Protein AF-A0A1B6CEJ8-F1 (afdb_monomer_lite)

Organism: NCBI:txid38151

Structure (mmCIF, N/CA/C/O backbone):
data_AF-A0A1B6CEJ8-F1
#
_entry.id   AF-A0A1B6CEJ8-F1
#
loop_
_atom_site.group_PDB
_atom_site.id
_atom_site.type_symbol
_atom_site.label_atom_id
_atom_site.label_alt_id
_atom_site.label_comp_id
_atom_site.label_asym_id
_atom_site.label_entity_id
_atom_site.label_seq_id
_atom_site.pdbx_PDB_ins_code
_atom_site.Cartn_x
_atom_site.Cartn_y
_atom_site.Cartn_z
_atom_site.occupancy
_atom_site.B_iso_or_equiv
_atom_site.auth_seq_id
_atom_site.auth_comp_id
_atom_site.auth_asym_id
_atom_site.auth_atom_id
_atom_site.pdbx_PDB_model_num
ATOM 1 N N . MET A 1 1 ? -21.606 -5.528 86.336 1.00 61.56 1 MET A N 1
ATOM 2 C CA . MET A 1 1 ? -21.395 -4.438 85.366 1.00 61.56 1 MET A CA 1
ATOM 3 C C . MET A 1 1 ? -20.452 -4.898 84.255 1.00 61.56 1 MET A C 1
ATOM 5 O O . MET A 1 1 ? -20.923 -5.039 83.143 1.00 61.56 1 MET A O 1
ATOM 9 N N . GLU A 1 2 ? -19.214 -5.321 84.550 1.00 74.25 2 GLU A N 1
ATOM 10 C CA . GLU A 1 2 ? -18.239 -5.768 83.521 1.00 74.25 2 GLU A CA 1
ATOM 11 C C . GLU A 1 2 ? -18.701 -6.913 82.590 1.00 74.25 2 GLU A C 1
ATOM 13 O O . GLU A 1 2 ? -18.495 -6.838 81.382 1.00 74.25 2 GLU A O 1
ATOM 18 N N . ASN A 1 3 ? -19.364 -7.957 83.107 1.00 81.38 3 ASN A N 1
ATOM 19 C CA . ASN A 1 3 ? -19.829 -9.084 82.272 1.00 81.38 3 ASN A CA 1
ATOM 20 C C . ASN A 1 3 ? -20.940 -8.704 81.280 1.00 81.38 3 ASN A C 1
ATOM 22 O O . ASN A 1 3 ? -21.064 -9.313 80.219 1.00 81.38 3 ASN A O 1
ATOM 26 N N . GLU A 1 4 ? -21.761 -7.717 81.630 1.00 87.81 4 GLU A N 1
ATOM 27 C CA . GLU A 1 4 ? -22.890 -7.283 80.807 1.00 87.81 4 GLU A CA 1
ATOM 28 C C . GLU A 1 4 ? -22.402 -6.399 79.654 1.00 87.81 4 GLU A C 1
ATOM 30 O O . GLU A 1 4 ? -22.803 -6.590 78.505 1.00 87.81 4 GLU A O 1
ATOM 35 N N . ASP A 1 5 ? -21.431 -5.527 79.9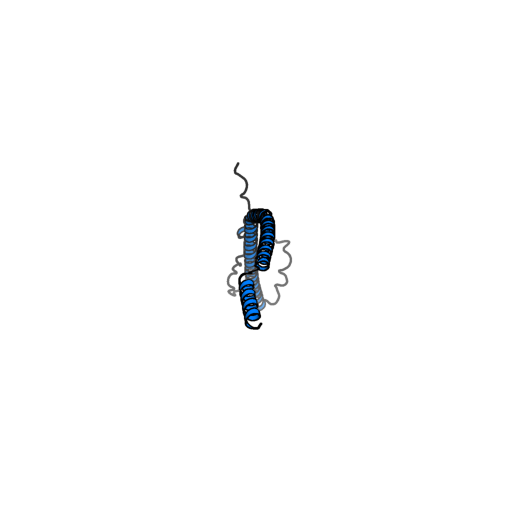36 1.00 90.44 5 ASP A N 1
ATOM 36 C CA . ASP A 1 5 ? -20.734 -4.742 78.918 1.00 90.44 5 ASP A CA 1
ATOM 37 C C . ASP A 1 5 ? -19.928 -5.633 77.961 1.00 90.44 5 ASP A C 1
ATOM 39 O O . ASP A 1 5 ? -19.907 -5.386 76.752 1.00 90.44 5 ASP A O 1
ATOM 43 N N . PHE A 1 6 ? -19.309 -6.709 78.460 1.00 92.75 6 PHE A N 1
ATOM 44 C CA . PHE A 1 6 ? -18.618 -7.685 77.614 1.00 92.75 6 PHE A CA 1
ATOM 45 C C . PHE A 1 6 ? -19.585 -8.423 76.679 1.00 92.75 6 PHE A C 1
ATOM 47 O O . PHE A 1 6 ? -19.352 -8.480 75.470 1.00 92.75 6 PHE A O 1
ATOM 54 N N . ALA A 1 7 ? -20.701 -8.936 77.206 1.00 92.50 7 ALA A N 1
ATOM 55 C CA . ALA A 1 7 ? -21.710 -9.629 76.406 1.00 92.50 7 ALA A CA 1
ATOM 56 C C . ALA A 1 7 ? -22.323 -8.715 75.332 1.00 92.50 7 ALA A C 1
ATOM 58 O O . ALA A 1 7 ? -22.510 -9.137 74.189 1.00 92.50 7 ALA A O 1
ATOM 59 N N . LYS A 1 8 ? -22.575 -7.445 75.670 1.00 93.81 8 LYS A N 1
ATOM 60 C CA . LYS A 1 8 ? -23.097 -6.442 74.736 1.00 93.81 8 LYS A CA 1
ATOM 61 C C . LYS A 1 8 ? -22.104 -6.128 73.616 1.00 93.81 8 LYS A C 1
ATOM 63 O O . LYS A 1 8 ? -22.488 -6.140 72.448 1.00 93.81 8 LYS A O 1
ATOM 68 N N . ASN A 1 9 ? -20.830 -5.915 73.949 1.00 92.19 9 ASN A N 1
ATOM 69 C CA . ASN A 1 9 ? -19.781 -5.686 72.952 1.00 92.19 9 ASN A CA 1
ATOM 70 C C . ASN A 1 9 ? -19.568 -6.905 72.045 1.00 92.19 9 ASN A C 1
ATOM 72 O O . ASN A 1 9 ? -19.380 -6.748 70.836 1.00 92.19 9 ASN A O 1
ATOM 76 N N . LEU A 1 10 ? -19.646 -8.119 72.599 1.00 92.69 10 LEU A N 1
ATOM 77 C CA . LEU A 1 10 ? -19.526 -9.356 71.831 1.00 92.69 10 LEU A CA 1
ATOM 78 C C . LEU A 1 10 ? -20.700 -9.522 70.855 1.00 92.69 10 LEU A C 1
ATOM 80 O O . LEU A 1 10 ? -20.481 -9.733 69.663 1.00 92.69 10 LEU A O 1
ATOM 84 N N . ALA A 1 11 ? -21.936 -9.355 71.333 1.00 93.31 11 ALA A N 1
ATOM 85 C CA . ALA A 1 11 ? -23.138 -9.423 70.502 1.00 93.31 11 ALA A CA 1
ATOM 86 C C . ALA A 1 11 ? -23.122 -8.369 69.384 1.00 93.31 11 ALA A C 1
ATOM 88 O O . ALA A 1 11 ? -23.462 -8.669 68.240 1.00 93.31 11 ALA A O 1
ATOM 89 N N . GLN A 1 12 ? -22.665 -7.153 69.687 1.00 91.88 12 GLN A N 1
ATOM 90 C CA . GLN A 1 12 ? -22.553 -6.079 68.705 1.00 91.88 12 GLN A CA 1
ATOM 91 C C . GLN A 1 12 ? -21.460 -6.356 67.664 1.00 91.88 12 GLN A C 1
ATOM 93 O O . GLN A 1 12 ? -21.675 -6.125 66.476 1.00 91.88 12 GLN A O 1
ATOM 98 N N . SER A 1 13 ? -20.327 -6.929 68.078 1.00 89.38 13 SER A N 1
ATOM 99 C CA . SER A 1 13 ? -19.249 -7.328 67.162 1.00 89.38 13 SER A CA 1
ATOM 100 C C . SER A 1 13 ? -19.700 -8.427 66.192 1.00 89.38 13 SER A C 1
ATOM 102 O O . SER A 1 13 ? -19.484 -8.303 64.988 1.00 89.38 13 SER A O 1
ATOM 104 N N . TYR A 1 14 ? -20.402 -9.459 66.680 1.00 89.25 14 TYR A N 1
ATOM 105 C CA . TYR A 1 14 ? -20.970 -10.507 65.819 1.00 89.25 14 TYR A CA 1
ATOM 106 C C . TYR A 1 14 ? -22.099 -9.988 64.921 1.00 89.25 14 TYR A C 1
ATOM 108 O O . TYR A 1 14 ? -22.163 -10.349 63.748 1.00 89.25 14 TYR A O 1
ATOM 116 N N . SER A 1 15 ? -22.958 -9.100 65.430 1.00 89.56 15 SER A N 1
ATOM 117 C CA . SER A 1 15 ? -24.008 -8.468 64.623 1.00 89.56 15 SER A CA 1
ATOM 118 C C . SER A 1 15 ? -23.430 -7.625 63.486 1.00 89.56 15 SER A C 1
ATOM 120 O O . SER A 1 15 ? -24.004 -7.607 62.400 1.00 89.56 15 SER A O 1
ATOM 122 N N . ASN A 1 16 ? -22.310 -6.936 63.716 1.00 85.56 16 ASN A N 1
ATOM 123 C CA . ASN A 1 16 ? -21.631 -6.163 62.679 1.00 85.56 16 ASN A CA 1
ATOM 124 C C . ASN A 1 16 ? -20.967 -7.073 61.640 1.00 85.56 16 ASN A C 1
ATOM 126 O O . ASN A 1 16 ? -20.995 -6.749 60.460 1.00 85.56 16 ASN A O 1
ATOM 130 N N . TYR A 1 17 ? -20.434 -8.228 62.052 1.00 83.00 17 TYR A N 1
ATOM 131 C CA . TYR A 1 17 ? -19.860 -9.213 61.130 1.00 83.00 17 TYR A CA 1
ATOM 132 C C . TYR A 1 17 ? -20.905 -9.813 60.175 1.00 83.00 17 TYR A C 1
ATOM 134 O O . TYR A 1 17 ? -20.605 -10.104 59.022 1.00 83.00 17 TYR A O 1
ATOM 142 N N . LEU A 1 18 ? -22.150 -9.965 60.638 1.00 84.12 18 LEU A N 1
ATOM 143 C CA . LEU A 1 18 ? -23.269 -10.441 59.816 1.00 84.12 18 LEU A CA 1
ATOM 144 C C . LEU A 1 18 ? -23.854 -9.351 58.905 1.00 84.12 18 LEU A C 1
ATOM 146 O O . LEU A 1 18 ? -24.581 -9.663 57.962 1.00 84.12 18 LEU A O 1
ATOM 150 N N . LYS A 1 19 ? -23.552 -8.077 59.172 1.00 85.31 19 LYS A N 1
ATOM 151 C CA . LYS A 1 19 ? -24.038 -6.943 58.389 1.00 85.31 19 LYS A CA 1
ATOM 152 C C . LYS A 1 19 ? -23.057 -6.643 57.258 1.00 85.31 19 LYS A C 1
ATOM 154 O O . LYS A 1 19 ? -22.251 -5.721 57.340 1.00 85.31 19 LYS A O 1
ATOM 159 N N . VAL A 1 20 ? -23.134 -7.448 56.205 1.00 82.69 20 VAL A N 1
ATOM 160 C CA . VAL A 1 20 ? -22.361 -7.233 54.979 1.00 82.69 20 VAL A CA 1
ATOM 161 C C . VAL A 1 20 ? -23.103 -6.230 54.099 1.00 82.69 20 VAL A C 1
ATOM 163 O O . VAL A 1 20 ? -24.232 -6.482 53.682 1.00 82.69 20 VAL A O 1
ATOM 166 N N . ASP A 1 21 ? -22.472 -5.090 53.834 1.00 86.38 21 ASP A N 1
ATOM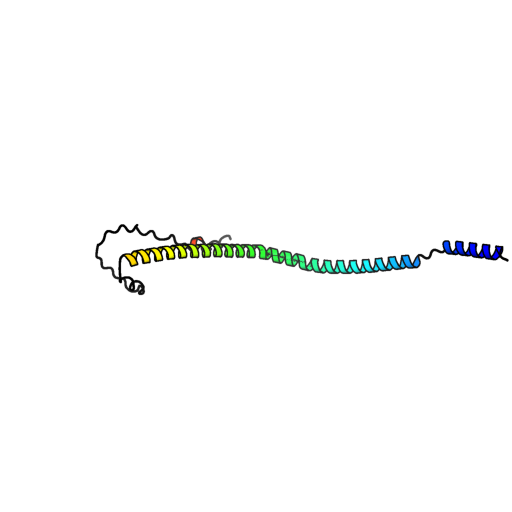 167 C CA . ASP A 1 21 ? -22.952 -4.092 52.880 1.00 86.38 21 ASP A CA 1
ATOM 168 C C . ASP A 1 21 ? -22.156 -4.216 51.578 1.00 86.38 21 ASP A C 1
ATOM 170 O O . ASP A 1 21 ? -20.994 -3.821 51.512 1.00 86.38 21 ASP A O 1
ATOM 174 N N . ILE A 1 22 ? -22.789 -4.792 50.556 1.00 90.44 22 ILE A N 1
ATOM 175 C CA . ILE A 1 22 ? -22.214 -4.945 49.212 1.00 90.44 22 ILE A CA 1
ATOM 176 C C . ILE A 1 22 ? -22.651 -3.827 48.262 1.00 90.44 22 ILE A C 1
ATOM 178 O O . ILE A 1 22 ? -22.338 -3.883 47.078 1.00 90.44 22 ILE A O 1
ATOM 182 N N . SER A 1 23 ? -23.381 -2.815 48.741 1.00 94.00 23 SER A N 1
ATOM 183 C CA . SER A 1 23 ? -23.973 -1.783 47.875 1.00 94.00 23 SER A CA 1
ATOM 184 C C . SER A 1 23 ? -22.911 -1.053 47.053 1.00 94.00 23 SER A C 1
ATOM 186 O O . SER A 1 23 ? -23.150 -0.695 45.905 1.00 94.00 23 SER A O 1
ATOM 188 N N . LYS A 1 24 ? -21.711 -0.879 47.620 1.00 92.81 24 LYS A N 1
ATOM 189 C CA . LYS A 1 24 ? -20.567 -0.286 46.923 1.00 92.81 24 LYS A CA 1
ATOM 190 C C . LYS A 1 24 ? -20.032 -1.180 45.801 1.00 92.81 24 LYS A C 1
ATOM 192 O O . LYS A 1 24 ? -19.695 -0.669 44.738 1.00 92.81 24 LYS A O 1
ATOM 197 N N . ASP A 1 25 ? -19.958 -2.486 46.036 1.00 93.12 25 ASP A N 1
ATOM 198 C CA . ASP A 1 25 ? -19.477 -3.443 45.037 1.00 93.12 25 ASP A CA 1
ATOM 199 C C . ASP A 1 25 ? -20.491 -3.574 43.896 1.00 93.12 25 ASP A C 1
ATOM 201 O O . ASP A 1 25 ? -20.107 -3.597 42.732 1.00 93.12 25 ASP A O 1
ATOM 205 N N . VAL A 1 26 ? -21.789 -3.571 44.219 1.00 95.50 26 VAL A N 1
ATOM 206 C CA . VAL A 1 26 ? -22.875 -3.554 43.227 1.00 95.50 26 VAL A CA 1
ATOM 207 C C . VAL A 1 26 ? -22.815 -2.285 42.378 1.00 95.50 26 VAL A C 1
ATOM 209 O O . VAL A 1 26 ? -22.771 -2.392 41.158 1.00 95.50 26 VAL A O 1
ATOM 212 N N . ALA A 1 27 ? -22.714 -1.107 42.999 1.00 96.06 27 ALA A N 1
ATOM 213 C CA . ALA A 1 27 ? -22.600 0.158 42.272 1.00 96.06 27 ALA A CA 1
ATOM 214 C C . ALA A 1 27 ? -21.348 0.209 41.377 1.00 96.06 27 ALA A C 1
ATOM 216 O O . ALA A 1 27 ? -21.402 0.706 40.257 1.00 96.06 27 ALA A O 1
ATOM 217 N N . SER A 1 28 ? -20.224 -0.348 41.842 1.00 96.81 28 SER A N 1
ATOM 218 C CA . SER A 1 28 ? -19.007 -0.454 41.030 1.00 96.81 28 SER A CA 1
ATOM 219 C C . SER A 1 28 ? -19.189 -1.374 39.823 1.00 96.81 28 SER A C 1
ATOM 221 O O . SER A 1 28 ? -18.605 -1.115 38.776 1.00 96.81 28 SER A O 1
ATOM 223 N N . VAL A 1 29 ? -19.958 -2.456 39.955 1.00 97.44 29 VAL A N 1
ATOM 224 C CA . VAL A 1 29 ? -20.268 -3.351 38.833 1.00 97.44 29 VAL A CA 1
ATOM 225 C C . VAL A 1 29 ? -21.215 -2.674 37.844 1.00 97.44 29 VAL A C 1
ATOM 227 O O . VAL A 1 29 ? -21.001 -2.796 36.642 1.00 97.44 29 VAL A O 1
ATOM 230 N N . GLU A 1 30 ? -22.218 -1.941 38.327 1.00 97.62 30 GLU A N 1
ATOM 231 C CA . GLU A 1 30 ? -23.135 -1.160 37.486 1.00 97.62 30 GLU A CA 1
ATOM 232 C C . GLU A 1 30 ? -22.378 -0.114 36.652 1.00 97.62 30 GLU A C 1
ATOM 234 O O . GLU A 1 30 ? -22.561 -0.060 35.440 1.00 97.62 30 GLU A O 1
ATOM 239 N N . GLU A 1 31 ? -21.434 0.618 37.255 1.00 97.81 31 GLU A N 1
ATOM 240 C CA . GLU A 1 31 ? -20.584 1.586 36.541 1.00 97.81 31 GLU A CA 1
ATOM 241 C C . GLU A 1 31 ? -19.758 0.927 35.422 1.00 97.81 31 GLU A C 1
ATOM 243 O O . GLU A 1 31 ? -19.662 1.453 34.313 1.00 97.81 31 GLU A O 1
ATOM 248 N N . ILE A 1 32 ? -19.190 -0.257 35.681 1.00 97.88 32 ILE A N 1
ATOM 249 C CA . ILE A 1 32 ? -18.424 -1.008 34.674 1.00 97.88 32 ILE A CA 1
ATOM 250 C C . ILE A 1 32 ? -19.329 -1.474 33.529 1.00 97.88 32 ILE A C 1
ATOM 252 O O . ILE A 1 32 ? -18.900 -1.486 32.372 1.00 97.88 32 ILE A O 1
ATOM 256 N N . ILE A 1 33 ? -20.559 -1.891 33.836 1.00 98.19 33 ILE A N 1
ATOM 257 C CA . ILE A 1 33 ? -21.530 -2.309 32.822 1.00 98.19 33 ILE A CA 1
ATOM 258 C C . ILE A 1 33 ? -21.879 -1.124 31.922 1.00 98.19 33 ILE A C 1
ATOM 260 O O . ILE A 1 33 ? -21.809 -1.271 30.704 1.00 98.19 33 ILE A O 1
ATOM 264 N N . ASP A 1 34 ? -22.176 0.040 32.497 1.00 98.19 34 ASP A N 1
ATOM 265 C CA . ASP A 1 34 ? -22.532 1.243 31.738 1.00 98.19 34 ASP A CA 1
ATOM 266 C C . ASP A 1 34 ? -21.373 1.737 30.853 1.00 98.19 34 ASP A C 1
ATOM 268 O O . ASP A 1 34 ? -21.583 2.055 29.677 1.00 98.19 34 ASP A O 1
ATOM 272 N N . ASP A 1 35 ? -20.132 1.725 31.360 1.00 98.12 35 ASP A N 1
ATOM 273 C CA . ASP A 1 35 ? -18.935 2.017 30.552 1.00 98.12 35 ASP A CA 1
ATOM 274 C C . ASP A 1 35 ? -18.787 1.018 29.396 1.00 98.12 35 ASP A C 1
ATOM 276 O O . ASP A 1 35 ? -18.549 1.393 28.247 1.00 98.12 35 ASP A O 1
ATOM 280 N N . THR A 1 36 ? -18.985 -0.272 29.677 1.00 97.94 36 THR A N 1
ATOM 281 C CA . THR A 1 36 ? -18.866 -1.325 28.661 1.00 97.94 36 THR A CA 1
ATOM 282 C C . THR A 1 36 ? -19.941 -1.193 27.583 1.00 97.94 36 THR A C 1
ATOM 284 O O . THR A 1 36 ? -19.638 -1.377 26.404 1.00 97.94 36 THR A O 1
ATOM 287 N N . LEU A 1 37 ? -21.177 -0.857 27.960 1.00 98.19 37 LEU A N 1
ATOM 288 C CA . LEU A 1 37 ? -22.271 -0.611 27.020 1.00 98.19 37 LEU A CA 1
ATOM 289 C C . LEU A 1 37 ? -21.978 0.603 26.137 1.00 98.19 37 LEU A C 1
ATOM 291 O O . LEU A 1 37 ? -22.065 0.494 24.917 1.00 98.19 37 LEU A O 1
ATOM 295 N N . THR A 1 38 ? -21.521 1.705 26.732 1.00 97.88 38 THR A N 1
ATOM 296 C CA . THR A 1 38 ? -21.122 2.912 25.989 1.00 97.88 38 THR A CA 1
ATOM 297 C C . THR A 1 38 ? -20.030 2.589 24.967 1.00 97.88 38 THR A C 1
ATOM 299 O O . THR A 1 38 ? -20.125 2.938 23.793 1.00 97.88 38 THR A O 1
ATOM 302 N N . ARG A 1 39 ? -19.008 1.832 25.379 1.00 97.75 39 ARG A N 1
ATOM 303 C CA . ARG A 1 39 ? -17.918 1.418 24.486 1.00 97.75 39 ARG A CA 1
ATOM 304 C C . ARG A 1 39 ? -18.379 0.472 23.378 1.00 97.75 39 ARG A C 1
ATOM 306 O O . ARG A 1 39 ? -17.792 0.483 22.299 1.00 97.75 39 ARG A O 1
ATOM 313 N N . LEU A 1 40 ? -19.393 -0.359 23.620 1.00 98.06 40 LEU A N 1
ATOM 314 C CA . LEU A 1 40 ? -19.980 -1.210 22.581 1.00 98.06 40 LEU A CA 1
ATOM 315 C C . LEU A 1 40 ? -20.736 -0.381 21.540 1.00 98.06 40 LEU A C 1
ATOM 317 O O . LEU A 1 40 ? -20.562 -0.634 20.351 1.00 98.06 40 LEU A O 1
ATOM 321 N N . GLU A 1 41 ? -21.492 0.632 21.963 1.00 96.88 41 GLU A N 1
ATOM 322 C CA . GLU A 1 41 ? -22.169 1.565 21.050 1.00 96.88 41 GLU A CA 1
ATOM 323 C C . GLU A 1 41 ? -21.161 2.353 20.197 1.00 96.88 41 GLU A C 1
ATOM 325 O O . GLU A 1 41 ? -21.331 2.501 18.985 1.00 96.88 41 GLU A O 1
ATOM 330 N N . GLU A 1 42 ? -20.055 2.809 20.793 1.00 96.31 42 GLU A N 1
ATOM 331 C CA . GLU A 1 42 ? -18.970 3.475 20.060 1.00 96.31 42 GLU A CA 1
ATOM 332 C C . GLU A 1 42 ? -18.297 2.550 19.032 1.00 96.31 42 GLU A C 1
ATOM 334 O O . GLU A 1 42 ? -17.962 2.981 17.920 1.00 96.31 42 GLU A O 1
ATOM 339 N N . LEU A 1 43 ? -18.101 1.275 19.382 1.00 95.31 43 LEU A N 1
ATOM 340 C CA . LEU A 1 43 ? -17.546 0.271 18.474 1.00 95.31 43 LEU A CA 1
ATOM 341 C C . LEU A 1 43 ? -18.501 -0.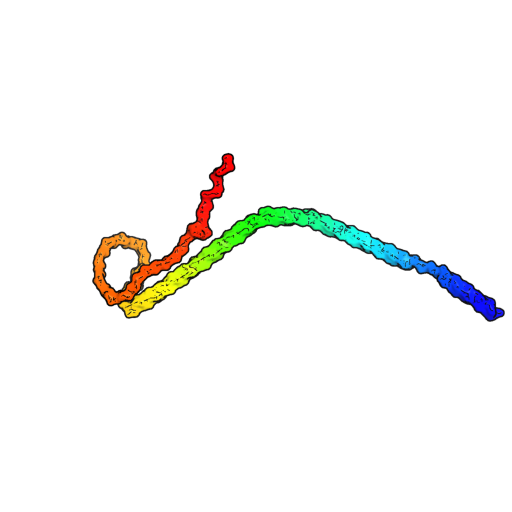041 17.322 1.00 95.31 43 LEU A C 1
ATOM 343 O O . LEU A 1 43 ? -18.048 -0.128 16.183 1.00 95.31 43 LEU A O 1
ATOM 347 N N . GLU A 1 44 ? -19.800 -0.173 17.590 1.00 93.69 44 GLU A N 1
ATOM 348 C CA . GLU A 1 44 ? -20.823 -0.378 16.560 1.00 93.69 44 GLU A CA 1
ATOM 349 C C . GLU A 1 44 ? -20.875 0.813 15.597 1.00 93.69 44 GLU A C 1
ATOM 351 O O . GLU A 1 44 ? -20.826 0.637 14.379 1.00 93.69 44 GLU A O 1
ATOM 356 N N . SER A 1 45 ? -20.864 2.032 16.140 1.00 92.75 45 SER A N 1
ATOM 357 C CA . SER A 1 45 ? -20.799 3.265 15.353 1.00 92.75 45 SER A CA 1
ATOM 358 C C . SER A 1 45 ? -19.550 3.297 14.463 1.00 92.75 45 SER A C 1
ATOM 360 O O . SER A 1 45 ? -19.645 3.530 13.255 1.00 92.75 45 SER A O 1
ATOM 362 N N . SER A 1 46 ? -18.381 2.960 15.016 1.00 90.06 46 SER A N 1
ATOM 363 C CA . SER A 1 46 ? -17.120 2.903 14.262 1.00 90.06 46 SER A CA 1
ATOM 364 C C . SER A 1 46 ? -17.133 1.837 13.161 1.00 90.06 46 SER A C 1
ATOM 366 O O . SER A 1 46 ? -16.605 2.071 12.071 1.00 90.06 46 SER A O 1
ATOM 368 N N . LEU A 1 47 ? -17.746 0.679 13.426 1.00 88.44 47 LEU A N 1
ATOM 369 C CA . LEU A 1 47 ? -17.892 -0.396 12.447 1.00 88.44 47 LEU A CA 1
ATOM 370 C C . LEU A 1 47 ? -18.815 0.028 11.299 1.00 88.44 47 LEU A C 1
ATOM 372 O O . LEU A 1 47 ? -18.481 -0.220 10.144 1.00 88.44 47 LEU A O 1
ATOM 376 N N . SER A 1 48 ? -19.916 0.724 11.601 1.00 86.38 48 SER A N 1
ATOM 377 C CA . SER A 1 48 ? -20.872 1.194 10.589 1.00 86.38 48 SER A CA 1
ATOM 378 C C . SER A 1 48 ? -20.221 2.145 9.576 1.00 86.38 48 SER A C 1
ATOM 380 O O . SER A 1 48 ? -20.407 2.002 8.371 1.00 86.38 48 SER A O 1
ATOM 382 N N . ILE A 1 49 ? -19.352 3.046 10.052 1.00 83.06 49 ILE A N 1
ATOM 383 C CA . ILE A 1 49 ? -18.586 3.969 9.204 1.00 83.06 49 ILE A CA 1
ATOM 384 C C . ILE A 1 49 ? -17.637 3.191 8.280 1.00 83.06 49 ILE A C 1
ATOM 386 O O . ILE A 1 49 ? -17.502 3.513 7.100 1.00 83.06 49 ILE A O 1
ATOM 390 N N . GLN A 1 50 ? -16.983 2.142 8.789 1.00 77.81 50 GLN A N 1
ATOM 391 C CA . GLN A 1 50 ? -16.100 1.308 7.968 1.00 77.81 50 GLN A CA 1
ATOM 392 C C . GLN A 1 50 ? -16.859 0.431 6.969 1.00 77.81 50 GLN A C 1
ATOM 394 O O . GLN A 1 50 ? -16.334 0.168 5.886 1.00 77.81 50 GLN A O 1
ATOM 399 N N . GLU A 1 51 ? -18.057 -0.036 7.314 1.00 76.75 51 GLU A N 1
ATOM 400 C CA . GLU A 1 51 ? -18.872 -0.885 6.446 1.00 76.75 51 GLU A CA 1
ATOM 401 C C . GLU A 1 51 ? -19.372 -0.128 5.207 1.00 76.75 51 GLU A C 1
ATOM 403 O O . GLU A 1 51 ? -19.403 -0.705 4.121 1.00 76.75 51 GLU A O 1
ATOM 408 N N . ASP A 1 52 ? -19.638 1.175 5.323 1.00 72.69 52 ASP A N 1
ATOM 409 C CA . ASP A 1 52 ? -20.019 2.019 4.183 1.00 72.69 52 ASP A CA 1
ATOM 410 C C . ASP A 1 52 ? -18.824 2.377 3.273 1.00 72.69 52 ASP A C 1
ATOM 412 O O . ASP A 1 52 ? -18.938 2.383 2.039 1.00 72.69 52 ASP A O 1
ATOM 416 N N . ASP A 1 53 ? -17.646 2.635 3.849 1.00 74.75 53 ASP A N 1
ATOM 417 C CA . ASP A 1 53 ? -16.477 3.101 3.091 1.00 74.75 53 ASP A CA 1
ATOM 418 C C . ASP A 1 53 ? -15.655 1.962 2.462 1.00 74.75 53 ASP A C 1
ATOM 420 O O . ASP A 1 53 ? -15.135 2.089 1.344 1.00 74.75 53 ASP A O 1
ATOM 424 N N . CYS A 1 54 ? -15.526 0.825 3.148 1.00 77.31 54 CYS A N 1
ATOM 425 C CA . CYS A 1 54 ? -14.625 -0.256 2.742 1.00 77.31 54 CYS A CA 1
ATOM 426 C C . CYS A 1 54 ? -15.008 -0.908 1.394 1.00 77.31 54 CYS A C 1
ATOM 428 O O . CYS A 1 54 ? -14.135 -1.025 0.524 1.00 77.31 54 CYS A O 1
ATOM 430 N N . PRO A 1 55 ? -16.282 -1.264 1.127 1.00 81.19 55 PRO A N 1
ATOM 431 C CA . PRO A 1 55 ? -16.683 -1.856 -0.149 1.00 81.19 55 PRO A CA 1
ATOM 432 C C . PRO A 1 55 ? -16.449 -0.904 -1.323 1.00 81.19 55 PRO A C 1
ATOM 434 O O . PRO A 1 55 ? -15.993 -1.326 -2.385 1.00 81.19 55 PRO A O 1
ATOM 437 N N . ASN A 1 56 ? -16.699 0.394 -1.123 1.00 83.06 56 ASN A N 1
ATOM 438 C CA . ASN A 1 56 ? -16.516 1.423 -2.145 1.00 83.06 56 ASN A CA 1
ATOM 439 C C . ASN A 1 56 ? -15.034 1.591 -2.507 1.00 83.06 56 ASN A C 1
ATOM 441 O O . ASN A 1 56 ? -14.673 1.630 -3.686 1.00 83.06 56 ASN A O 1
ATOM 445 N N . VAL A 1 57 ? -14.159 1.637 -1.499 1.00 83.69 57 VAL A N 1
ATOM 446 C CA . VAL A 1 57 ? -12.705 1.712 -1.697 1.00 83.69 57 VAL A CA 1
ATOM 447 C C . VAL A 1 57 ? -12.182 0.455 -2.393 1.00 83.69 57 VAL A C 1
ATOM 449 O O . VAL A 1 57 ? -11.420 0.570 -3.356 1.00 83.69 57 VAL A O 1
ATOM 452 N N . ILE A 1 58 ? -12.622 -0.735 -1.973 1.00 86.31 58 ILE A N 1
ATOM 453 C CA . ILE A 1 58 ? -12.232 -2.005 -2.603 1.00 86.31 58 ILE A CA 1
ATOM 454 C C . ILE A 1 58 ? -12.693 -2.046 -4.062 1.00 86.31 58 ILE A C 1
ATOM 456 O O . ILE A 1 58 ? -11.899 -2.379 -4.942 1.00 86.31 58 ILE A O 1
ATOM 460 N N . GLN A 1 59 ? -13.937 -1.659 -4.345 1.00 87.69 59 GLN A N 1
ATOM 461 C CA . GLN A 1 59 ? -14.475 -1.635 -5.703 1.00 87.69 59 GLN A CA 1
ATOM 462 C C . GLN A 1 59 ? -13.722 -0.633 -6.589 1.00 87.69 59 GLN A C 1
ATOM 464 O O . GLN A 1 59 ? -13.343 -0.959 -7.713 1.00 87.69 59 GLN A O 1
ATOM 469 N N . LYS A 1 60 ? -13.432 0.574 -6.084 1.00 87.62 60 LYS A N 1
ATOM 470 C CA . LYS A 1 60 ? -12.609 1.561 -6.799 1.00 87.62 60 LYS A CA 1
ATOM 471 C C . LYS A 1 60 ? -11.209 1.026 -7.083 1.00 87.62 60 LYS A C 1
ATOM 473 O O . LYS A 1 60 ? -10.732 1.189 -8.203 1.00 87.62 60 LYS A O 1
ATOM 478 N N . LEU A 1 61 ? -10.566 0.374 -6.116 1.00 87.69 61 LEU A N 1
ATOM 479 C CA . LEU A 1 61 ? -9.245 -0.223 -6.302 1.00 87.69 61 LEU A CA 1
ATOM 480 C C . LEU A 1 61 ? -9.273 -1.337 -7.355 1.00 87.69 61 LEU A C 1
ATOM 482 O O . LEU A 1 61 ? -8.413 -1.362 -8.232 1.00 87.69 61 LEU A O 1
ATOM 486 N N . GLN A 1 62 ? -10.275 -2.217 -7.313 1.00 89.62 62 GLN A N 1
ATOM 487 C CA . GLN A 1 62 ? -10.459 -3.271 -8.313 1.00 89.62 62 GLN A CA 1
ATOM 488 C C . GLN A 1 62 ? -10.654 -2.688 -9.716 1.00 89.62 62 GLN A C 1
ATOM 490 O O . GLN A 1 62 ? -9.962 -3.105 -10.639 1.00 89.62 62 GLN A O 1
ATOM 495 N N . ASN A 1 63 ? -11.496 -1.660 -9.861 1.00 92.19 63 ASN A N 1
ATOM 496 C CA . ASN A 1 63 ? -11.742 -0.998 -11.146 1.00 92.19 63 ASN A CA 1
ATOM 497 C C . ASN A 1 63 ? -10.484 -0.336 -11.737 1.00 92.19 63 ASN A C 1
ATOM 499 O O . ASN A 1 63 ? -10.370 -0.195 -12.953 1.00 92.19 63 ASN A O 1
ATOM 503 N N . HIS A 1 64 ? -9.539 0.094 -10.895 1.00 92.19 64 HIS A N 1
ATOM 504 C CA . HIS A 1 64 ? -8.295 0.729 -11.344 1.00 92.19 64 HIS A CA 1
ATOM 505 C C . HIS A 1 64 ? -7.114 -0.237 -11.433 1.00 92.19 64 HIS A C 1
ATOM 507 O O . HIS A 1 64 ? -6.089 0.135 -12.002 1.00 92.19 64 HIS A O 1
ATOM 513 N N . LYS A 1 65 ? -7.234 -1.459 -10.904 1.00 93.44 65 LYS A N 1
ATOM 514 C CA . LYS A 1 65 ? -6.147 -2.441 -10.859 1.00 93.44 65 LYS A CA 1
ATOM 515 C C . LYS A 1 65 ? -5.571 -2.711 -12.246 1.00 93.44 65 LYS A C 1
ATOM 517 O O . LYS A 1 65 ? -4.361 -2.609 -12.426 1.00 93.44 65 LYS A O 1
ATOM 522 N N . ASP A 1 66 ? -6.427 -3.006 -13.218 1.00 92.06 66 ASP A N 1
ATOM 523 C CA . ASP A 1 66 ? -5.981 -3.357 -14.569 1.00 92.06 66 ASP A CA 1
ATOM 524 C C . ASP A 1 66 ? -5.352 -2.149 -15.274 1.00 92.06 66 ASP A C 1
ATOM 526 O O . ASP A 1 66 ? -4.291 -2.262 -15.885 1.00 92.06 66 ASP A O 1
ATOM 530 N N . ASN A 1 67 ? -5.928 -0.957 -15.091 1.00 92.06 67 ASN A N 1
ATOM 531 C CA . ASN A 1 67 ? -5.357 0.292 -15.600 1.00 92.06 67 ASN A CA 1
ATOM 532 C C . ASN A 1 67 ? -3.977 0.586 -14.994 1.00 92.06 67 ASN A C 1
ATOM 534 O O . ASN A 1 67 ? -3.063 1.007 -15.706 1.00 92.06 67 ASN A O 1
ATOM 538 N N . LEU A 1 68 ? -3.809 0.340 -13.692 1.00 93.06 68 LEU A N 1
ATOM 539 C CA . LEU A 1 68 ? -2.536 0.497 -12.997 1.00 93.06 68 LEU A CA 1
ATOM 540 C C . LEU A 1 68 ? -1.506 -0.514 -13.508 1.00 93.06 68 LEU A C 1
ATOM 542 O O . LEU A 1 68 ? -0.375 -0.129 -13.791 1.00 93.06 68 LEU A O 1
ATOM 546 N N . MET A 1 69 ? -1.899 -1.776 -13.700 1.00 93.69 69 MET A N 1
ATOM 547 C CA . MET A 1 69 ? -1.028 -2.800 -14.284 1.00 93.69 69 MET A CA 1
ATOM 548 C C . MET A 1 69 ? -0.576 -2.416 -15.696 1.00 93.69 69 MET A C 1
ATOM 550 O O . MET A 1 69 ? 0.616 -2.465 -15.992 1.00 93.69 69 MET A O 1
ATOM 554 N N . VAL A 1 70 ? -1.494 -1.956 -16.550 1.00 93.38 70 VAL A N 1
ATOM 555 C CA . VAL A 1 70 ? -1.166 -1.480 -17.903 1.00 93.38 70 VAL A CA 1
ATOM 556 C C . VAL A 1 70 ? -0.212 -0.285 -17.858 1.00 93.38 70 VAL A C 1
ATOM 558 O O . VAL A 1 70 ? 0.699 -0.190 -18.684 1.00 93.38 70 VAL A O 1
ATOM 561 N N . LEU A 1 71 ? -0.395 0.637 -16.910 1.00 94.12 71 LEU A N 1
ATOM 562 C CA 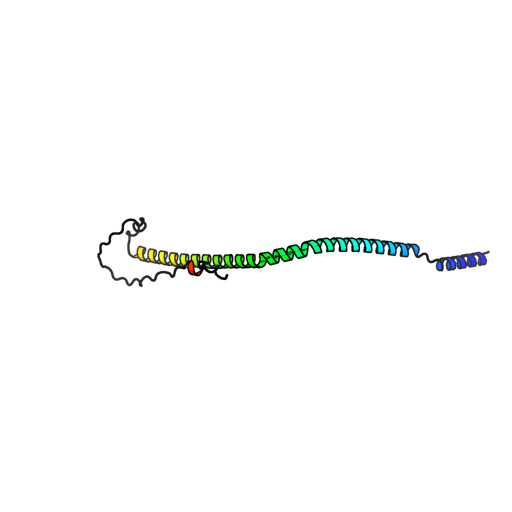. LEU A 1 71 ? 0.508 1.770 -16.733 1.00 94.12 71 LEU A CA 1
ATOM 563 C C . LEU A 1 71 ? 1.906 1.313 -16.300 1.00 94.12 71 LEU A C 1
ATOM 565 O O . LEU A 1 71 ? 2.887 1.747 -16.901 1.00 94.12 71 LEU A O 1
ATOM 569 N N . CYS A 1 72 ? 2.003 0.415 -15.317 1.00 94.81 72 CYS A N 1
ATOM 570 C CA . CYS A 1 72 ? 3.274 -0.161 -14.875 1.00 94.81 72 CYS A CA 1
ATOM 571 C C . CYS A 1 72 ? 4.013 -0.851 -16.029 1.00 94.81 72 CYS A C 1
ATOM 573 O O . CYS A 1 72 ? 5.201 -0.609 -16.226 1.00 94.81 72 CYS A O 1
ATOM 575 N N . GLU A 1 73 ? 3.303 -1.623 -16.854 1.00 94.12 73 GLU A N 1
ATOM 576 C CA . GLU A 1 73 ? 3.869 -2.258 -18.050 1.00 94.12 73 GLU A CA 1
ATOM 577 C C . GLU A 1 73 ? 4.395 -1.233 -19.063 1.00 94.12 73 GLU A C 1
ATOM 579 O O . GLU A 1 73 ? 5.480 -1.394 -19.627 1.00 94.12 73 GLU A O 1
ATOM 584 N N . LYS A 1 74 ? 3.657 -0.140 -19.294 1.00 93.19 74 LYS A N 1
ATOM 585 C CA . LYS A 1 74 ? 4.111 0.948 -20.176 1.00 93.19 74 LYS A CA 1
ATOM 586 C C . LYS A 1 74 ? 5.375 1.621 -19.641 1.00 93.19 74 LYS A C 1
ATOM 588 O O . LYS A 1 74 ? 6.283 1.891 -20.426 1.00 93.19 74 LYS A O 1
ATOM 593 N N . VAL A 1 75 ? 5.442 1.867 -18.333 1.00 95.38 75 VAL A N 1
ATOM 594 C CA . VAL A 1 75 ? 6.626 2.441 -17.677 1.00 95.38 75 VAL A CA 1
ATOM 595 C C . VAL A 1 75 ? 7.824 1.505 -17.822 1.00 95.38 75 VAL A C 1
ATOM 597 O O . VAL A 1 75 ? 8.884 1.951 -18.251 1.00 95.38 75 VAL A O 1
ATOM 600 N N . HIS A 1 76 ? 7.649 0.207 -17.575 1.00 93.62 76 HIS A N 1
ATOM 601 C CA . HIS A 1 76 ? 8.731 -0.770 -17.693 1.00 93.62 76 HIS A CA 1
ATOM 602 C C . HIS A 1 76 ? 9.270 -0.894 -19.130 1.00 93.62 76 HIS A C 1
ATOM 604 O O . HIS A 1 76 ? 10.484 -0.942 -19.357 1.00 93.62 76 HIS A O 1
ATOM 610 N N . LYS A 1 77 ? 8.379 -0.881 -20.131 1.00 91.62 77 LYS A N 1
ATOM 611 C CA . LYS A 1 77 ? 8.774 -0.860 -21.551 1.00 91.62 77 LYS A CA 1
ATOM 612 C C . LYS A 1 77 ? 9.558 0.399 -21.906 1.00 91.62 77 LYS A C 1
ATOM 614 O O . LYS A 1 77 ? 10.547 0.312 -22.633 1.00 91.62 77 LYS A O 1
ATOM 619 N N . LEU A 1 78 ? 9.135 1.553 -21.390 1.00 94.06 78 LEU A N 1
ATOM 620 C CA . LEU A 1 78 ? 9.831 2.816 -21.610 1.00 94.06 78 LEU A CA 1
ATOM 621 C C . LEU A 1 78 ? 11.220 2.815 -20.967 1.00 94.06 78 LEU A C 1
ATOM 623 O O . LEU A 1 78 ? 12.183 3.192 -21.624 1.00 94.06 78 LEU A O 1
ATOM 627 N N . GLU A 1 79 ? 11.335 2.348 -19.728 1.00 94.31 79 GLU A N 1
ATOM 628 C CA . GLU A 1 79 ? 12.614 2.213 -19.028 1.00 94.31 79 GLU A CA 1
ATOM 629 C C . GLU A 1 79 ? 13.579 1.306 -19.803 1.00 94.31 79 GLU A C 1
ATOM 631 O O . GLU A 1 79 ? 14.710 1.688 -20.099 1.00 94.31 79 GLU A O 1
ATOM 636 N N . THR A 1 80 ? 13.099 0.138 -20.237 1.00 92.38 80 THR A N 1
ATOM 637 C CA . THR A 1 80 ? 13.886 -0.796 -21.054 1.00 92.38 80 THR A CA 1
ATOM 638 C C . THR A 1 80 ? 14.359 -0.151 -22.357 1.00 92.38 80 THR A C 1
ATOM 640 O O . THR A 1 80 ? 15.500 -0.350 -22.781 1.00 92.38 80 THR A O 1
ATOM 643 N N . PHE A 1 81 ? 13.493 0.631 -23.003 1.00 90.94 81 PHE A N 1
ATOM 644 C CA . PHE A 1 81 ? 13.838 1.343 -24.226 1.00 90.94 81 PHE A CA 1
ATOM 645 C C . PHE A 1 81 ? 14.908 2.411 -23.983 1.00 90.94 81 PHE A C 1
ATOM 647 O O . PHE A 1 81 ? 15.893 2.443 -24.714 1.00 90.94 81 PHE A O 1
ATOM 654 N N . VAL A 1 82 ? 14.758 3.242 -22.948 1.00 93.44 82 VAL A N 1
ATOM 655 C CA . VAL A 1 82 ? 15.735 4.286 -22.595 1.00 93.44 82 VAL A CA 1
ATO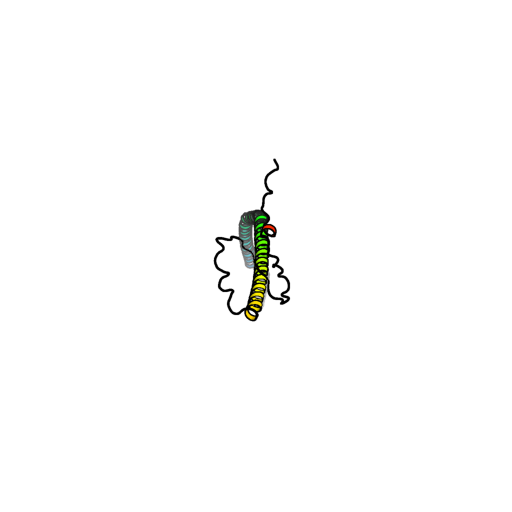M 656 C C . VAL A 1 82 ? 17.106 3.676 -22.311 1.00 93.44 82 VAL A C 1
ATOM 658 O O . VAL A 1 82 ? 18.092 4.122 -22.894 1.00 93.44 82 VAL A O 1
ATOM 661 N N . ASN A 1 83 ? 17.158 2.598 -21.525 1.00 91.94 83 ASN A N 1
ATOM 662 C CA . ASN A 1 83 ? 18.404 1.879 -21.243 1.00 91.94 83 ASN A CA 1
ATOM 663 C C . ASN A 1 83 ? 19.058 1.344 -22.525 1.00 91.94 83 ASN A C 1
ATOM 665 O O . ASN A 1 83 ? 20.282 1.348 -22.668 1.00 91.94 83 ASN A O 1
ATOM 669 N N . ARG A 1 84 ? 18.251 0.896 -23.497 1.00 89.38 84 ARG A N 1
ATOM 670 C CA . ARG A 1 84 ? 18.775 0.468 -24.795 1.00 89.38 84 ARG A CA 1
ATOM 671 C C . ARG A 1 84 ? 19.329 1.638 -25.609 1.00 89.38 84 ARG A C 1
ATOM 673 O O . ARG A 1 84 ? 20.388 1.489 -26.214 1.00 89.38 84 ARG A O 1
ATOM 680 N N . VAL A 1 85 ? 18.628 2.771 -25.640 1.00 90.50 85 VAL A N 1
ATOM 681 C CA . VAL A 1 85 ? 19.097 3.976 -26.341 1.00 90.50 85 VAL A CA 1
ATOM 682 C C . VAL A 1 85 ? 20.431 4.436 -25.768 1.00 90.50 85 VAL A C 1
ATOM 684 O O . VAL A 1 85 ? 21.364 4.670 -26.529 1.00 90.50 85 VAL A O 1
ATOM 687 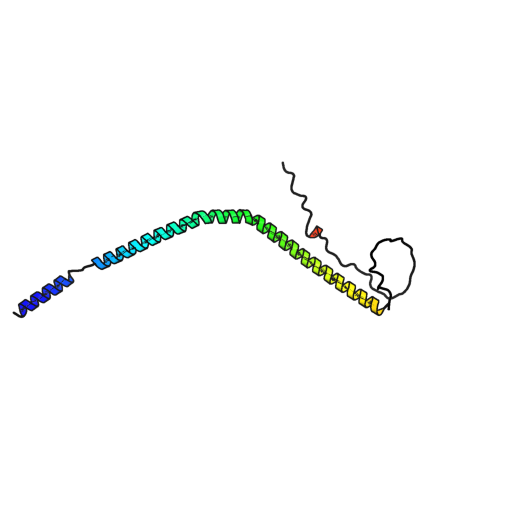N N . GLU A 1 86 ? 20.539 4.508 -24.443 1.00 90.31 86 GLU A N 1
ATOM 688 C CA . GLU A 1 86 ? 21.782 4.856 -23.754 1.00 90.31 86 GLU A CA 1
ATOM 689 C C . GLU A 1 86 ? 22.926 3.920 -24.162 1.00 90.31 86 GLU A C 1
ATOM 691 O O . GLU A 1 86 ? 23.998 4.373 -24.559 1.00 90.31 86 GLU A O 1
ATOM 696 N N . HIS A 1 87 ? 22.683 2.609 -24.138 1.00 89.75 87 HIS A N 1
ATOM 697 C CA . HIS A 1 87 ? 23.675 1.617 -24.535 1.00 89.75 87 HIS A CA 1
ATOM 698 C C . HIS A 1 87 ? 24.163 1.803 -25.981 1.00 89.75 87 HIS A C 1
ATOM 700 O O . HIS A 1 87 ? 25.370 1.779 -26.236 1.00 89.75 87 HIS A O 1
ATOM 706 N N . ASP A 1 88 ? 23.244 2.007 -26.925 1.00 87.81 88 ASP A N 1
ATOM 707 C CA . ASP A 1 88 ? 23.585 2.171 -28.340 1.00 87.81 88 ASP A CA 1
ATOM 708 C C . ASP A 1 88 ? 24.318 3.504 -28.596 1.00 87.81 88 ASP A C 1
ATOM 710 O O . ASP A 1 88 ? 25.253 3.543 -29.399 1.00 87.81 88 ASP A O 1
ATOM 714 N N . VAL A 1 89 ? 23.953 4.579 -27.883 1.00 89.50 89 VAL A N 1
ATOM 715 C CA . VAL A 1 89 ? 24.648 5.879 -27.941 1.00 89.50 89 VAL A CA 1
ATOM 716 C C . VAL A 1 89 ? 26.068 5.764 -27.392 1.00 89.50 89 VAL A C 1
ATOM 718 O O . VAL A 1 89 ? 27.000 6.190 -28.070 1.00 89.50 89 VAL A O 1
ATOM 721 N N . ASN A 1 90 ? 26.258 5.118 -26.240 1.00 86.94 90 ASN A N 1
ATOM 722 C CA . ASN A 1 90 ? 27.584 4.907 -25.651 1.00 86.94 90 ASN A CA 1
ATOM 723 C C . ASN A 1 90 ? 28.492 4.081 -26.579 1.00 86.94 90 ASN A C 1
ATOM 725 O O . ASN A 1 90 ? 29.674 4.386 -26.748 1.00 86.94 90 ASN A O 1
ATOM 729 N N . GLN A 1 91 ? 27.946 3.049 -27.234 1.00 87.19 91 GLN A N 1
ATOM 730 C CA . GLN A 1 91 ? 28.687 2.290 -28.244 1.00 87.19 91 GLN A CA 1
ATOM 731 C C . GLN A 1 91 ? 29.063 3.145 -29.459 1.00 87.19 91 GLN A C 1
ATOM 733 O O . GLN A 1 91 ? 30.173 3.022 -29.983 1.00 87.19 91 GLN A O 1
ATOM 738 N N . MET A 1 92 ? 28.139 3.984 -29.934 1.00 85.31 92 MET A N 1
ATOM 739 C CA . MET A 1 92 ? 28.399 4.884 -31.053 1.00 85.31 92 MET A CA 1
ATOM 740 C C . MET A 1 92 ? 29.490 5.895 -30.696 1.00 85.31 92 MET A C 1
ATOM 742 O O . MET A 1 92 ? 30.425 6.063 -31.474 1.00 85.31 92 MET A O 1
ATOM 746 N N . GLU A 1 93 ? 29.411 6.513 -29.519 1.00 86.06 93 GLU A N 1
ATOM 747 C CA . GLU A 1 93 ? 30.407 7.458 -29.013 1.00 86.06 93 GLU A CA 1
ATOM 748 C C . GLU A 1 93 ? 31.796 6.814 -28.931 1.00 86.06 93 GLU A C 1
ATOM 750 O O . GLU A 1 93 ? 32.755 7.359 -29.476 1.00 86.06 93 GLU A O 1
ATOM 755 N N . ALA A 1 94 ? 31.907 5.602 -28.376 1.00 83.88 94 ALA A N 1
ATOM 756 C CA . ALA A 1 94 ? 33.176 4.877 -28.314 1.00 83.88 94 ALA A CA 1
ATOM 757 C C . ALA A 1 94 ? 33.780 4.617 -29.709 1.00 83.88 94 ALA A C 1
ATOM 759 O O . ALA A 1 94 ? 34.986 4.782 -29.908 1.00 83.88 94 ALA A O 1
ATOM 760 N N . LYS A 1 95 ? 32.948 4.245 -30.695 1.00 82.38 95 LYS A N 1
ATOM 761 C CA . LYS A 1 95 ? 33.393 4.054 -32.087 1.00 82.38 95 LYS A CA 1
ATOM 762 C C . LYS A 1 95 ? 33.817 5.366 -32.747 1.00 82.38 95 LYS A C 1
ATOM 764 O O . LYS A 1 95 ? 34.784 5.363 -33.505 1.00 82.38 95 LYS A O 1
ATOM 769 N N . VAL A 1 96 ? 33.121 6.471 -32.472 1.00 84.50 96 VAL A N 1
ATOM 770 C CA . VAL A 1 96 ? 33.484 7.803 -32.983 1.00 84.50 96 VAL A CA 1
ATOM 771 C C . VAL A 1 96 ? 34.818 8.249 -32.398 1.00 84.50 96 VAL A C 1
ATOM 773 O O . VAL A 1 96 ? 35.695 8.631 -33.161 1.00 84.50 96 VAL A O 1
ATOM 776 N N . ILE A 1 97 ? 35.018 8.112 -31.086 1.00 80.31 97 ILE A N 1
ATOM 777 C CA . ILE A 1 97 ? 36.289 8.441 -30.423 1.00 80.31 97 ILE A CA 1
ATOM 778 C C . ILE A 1 97 ? 37.442 7.616 -31.013 1.00 80.31 97 ILE A C 1
ATOM 780 O O . ILE A 1 97 ? 38.502 8.165 -31.308 1.00 80.31 97 ILE A O 1
ATOM 784 N N . ALA A 1 98 ? 37.237 6.311 -31.230 1.00 81.25 98 ALA A N 1
ATOM 785 C CA . ALA A 1 98 ? 38.241 5.452 -31.858 1.00 81.25 98 ALA A CA 1
ATOM 786 C C . ALA A 1 98 ? 38.571 5.904 -33.292 1.00 81.25 98 ALA A C 1
ATOM 788 O O . ALA A 1 98 ? 39.740 6.030 -33.646 1.00 81.25 98 ALA A O 1
ATOM 789 N N . ALA A 1 99 ? 37.553 6.227 -34.096 1.00 78.56 99 ALA A N 1
ATOM 790 C CA . ALA A 1 99 ? 37.753 6.741 -35.448 1.00 78.56 99 ALA A CA 1
ATOM 791 C C . ALA A 1 99 ? 38.458 8.109 -35.456 1.00 78.56 99 ALA A C 1
ATOM 793 O O . ALA A 1 99 ? 39.330 8.351 -36.287 1.00 78.56 99 ALA A O 1
ATOM 794 N N . GLU A 1 100 ? 38.116 9.012 -34.535 1.00 75.75 100 GLU A N 1
ATOM 795 C CA . GLU A 1 100 ? 38.790 10.304 -34.387 1.00 75.75 100 GLU A CA 1
ATOM 796 C C . GLU A 1 100 ? 40.263 10.138 -34.005 1.00 75.75 100 GLU A C 1
ATOM 798 O O . GLU A 1 100 ? 41.108 10.858 -34.539 1.00 75.75 100 GLU A O 1
ATOM 803 N N . TYR A 1 101 ? 40.582 9.179 -33.130 1.00 74.19 101 TYR A N 1
ATOM 804 C CA . TYR A 1 101 ? 41.955 8.840 -32.759 1.00 74.19 101 TYR A CA 1
ATOM 805 C C . TYR A 1 101 ? 42.751 8.307 -33.959 1.00 74.19 101 TYR A C 1
ATOM 807 O O . TYR A 1 101 ? 43.790 8.874 -34.306 1.00 74.19 101 TYR A O 1
ATOM 815 N N . ASP A 1 102 ? 42.210 7.309 -34.662 1.00 70.69 102 ASP A N 1
ATOM 816 C CA . ASP A 1 102 ? 42.836 6.714 -35.849 1.00 70.69 102 ASP A CA 1
ATOM 817 C C . ASP A 1 102 ? 43.064 7.742 -36.967 1.00 70.69 102 ASP A C 1
ATOM 819 O O . ASP A 1 102 ? 44.037 7.655 -37.724 1.00 70.69 102 ASP A O 1
ATOM 823 N N . ILE A 1 103 ? 42.177 8.734 -37.092 1.00 66.06 103 ILE A N 1
ATOM 824 C CA . ILE A 1 103 ? 42.309 9.799 -38.090 1.00 66.06 103 ILE A CA 1
ATOM 825 C C . ILE A 1 103 ? 43.289 10.883 -37.632 1.00 66.06 103 ILE A C 1
ATOM 827 O O . ILE A 1 103 ? 44.038 11.404 -38.461 1.00 66.06 103 ILE A O 1
ATOM 831 N N . LYS A 1 104 ? 43.329 11.224 -36.340 1.00 59.16 104 LYS A N 1
ATOM 832 C CA . LYS A 1 104 ? 44.279 12.203 -35.792 1.00 59.16 104 LYS A CA 1
ATOM 833 C C . LYS A 1 104 ? 45.729 11.741 -35.952 1.00 59.16 104 LYS A C 1
ATOM 835 O O . LYS A 1 104 ? 46.573 12.572 -36.274 1.00 59.16 104 LYS A O 1
ATOM 840 N N . ASP A 1 105 ? 45.988 10.443 -35.817 1.00 56.38 105 ASP A N 1
ATOM 841 C CA . ASP A 1 105 ? 47.321 9.865 -36.022 1.00 56.38 105 ASP A CA 1
ATOM 842 C C . ASP A 1 105 ? 47.708 9.742 -37.514 1.00 56.38 105 ASP A C 1
ATOM 844 O O . ASP A 1 105 ? 48.892 9.663 -37.834 1.00 56.38 105 ASP A O 1
ATOM 848 N N . ASN A 1 106 ? 46.741 9.784 -38.447 1.00 52.81 106 ASN A N 1
ATOM 849 C CA . ASN A 1 106 ? 46.975 9.562 -39.887 1.00 52.81 106 ASN A CA 1
ATOM 850 C C . ASN A 1 106 ? 46.692 10.766 -40.811 1.00 52.81 106 ASN A C 1
ATOM 852 O O . ASN A 1 106 ? 46.959 10.699 -42.016 1.00 52.81 106 ASN A O 1
ATOM 856 N N . SER A 1 107 ? 46.131 11.873 -40.318 1.00 52.44 107 SER A N 1
ATOM 857 C CA . SER A 1 107 ? 45.855 13.043 -41.159 1.00 52.44 107 SER A CA 1
ATOM 858 C C . SER A 1 107 ? 45.725 14.336 -40.362 1.00 52.44 107 SER A C 1
ATOM 860 O O . SER A 1 107 ? 44.643 14.742 -39.928 1.00 52.44 107 SER A O 1
ATOM 862 N N . GLU A 1 108 ? 46.833 15.066 -40.273 1.00 48.53 108 GLU A N 1
ATOM 863 C CA . GLU A 1 108 ? 46.820 16.487 -39.953 1.00 48.53 108 GLU A CA 1
ATOM 864 C C . GLU A 1 108 ? 45.981 17.248 -41.009 1.00 48.53 108 GLU A C 1
ATOM 866 O O . GLU A 1 108 ? 46.435 17.559 -42.108 1.00 48.53 108 GLU A O 1
ATOM 871 N N . GLY A 1 109 ? 44.717 17.556 -40.686 1.00 51.25 109 GLY A N 1
ATOM 872 C CA . GLY A 1 109 ? 44.081 18.787 -41.174 1.00 51.25 109 GLY A CA 1
ATOM 873 C C . GLY A 1 109 ? 42.844 18.732 -42.085 1.00 51.25 109 GLY A C 1
ATOM 874 O O . GLY A 1 109 ? 42.466 19.798 -42.566 1.00 51.25 109 GLY A O 1
ATOM 875 N N . LYS A 1 110 ? 42.160 17.599 -42.332 1.00 54.34 110 LYS A N 1
ATOM 876 C CA . LYS A 1 110 ? 41.069 17.571 -43.352 1.00 54.34 110 LYS A CA 1
ATOM 877 C C . LYS A 1 110 ? 39.614 17.367 -42.894 1.00 54.34 110 LYS A C 1
ATOM 879 O O . LYS A 1 110 ? 38.720 17.573 -43.710 1.00 54.34 110 LYS A O 1
ATOM 884 N N . LEU A 1 111 ? 39.316 17.063 -41.626 1.00 57.34 111 LEU A N 1
ATOM 885 C CA . LEU A 1 111 ? 37.934 16.708 -41.226 1.00 57.34 111 LEU A CA 1
ATOM 886 C C . LEU A 1 111 ? 37.028 17.845 -40.729 1.00 57.34 111 LEU A C 1
ATOM 888 O O . LEU A 1 111 ? 35.827 17.635 -40.572 1.00 57.34 111 LEU A O 1
ATOM 892 N N . LYS A 1 112 ? 37.528 19.075 -40.562 1.00 56.28 112 LYS A N 1
ATOM 893 C CA . LYS A 1 112 ? 36.706 20.207 -40.076 1.00 56.28 112 LYS A CA 1
ATOM 894 C C . LYS A 1 112 ? 35.570 20.628 -41.033 1.00 56.28 112 LYS A C 1
ATOM 896 O O . LYS A 1 112 ? 34.782 21.501 -40.691 1.00 56.28 112 LYS A O 1
ATOM 901 N N . ASN A 1 113 ? 35.476 20.023 -42.221 1.00 54.50 113 ASN A N 1
ATOM 902 C CA . ASN A 1 113 ? 34.512 20.383 -43.264 1.00 54.50 113 ASN A CA 1
ATOM 903 C C . ASN A 1 113 ? 33.365 19.377 -43.479 1.00 54.50 113 ASN A C 1
ATOM 905 O O . ASN A 1 113 ? 32.482 19.681 -44.279 1.00 54.50 113 ASN A O 1
ATOM 909 N N . LEU A 1 114 ? 33.333 18.228 -42.792 1.00 57.59 114 LEU A N 1
ATOM 910 C CA . LEU A 1 114 ? 32.299 17.201 -43.026 1.00 57.59 114 LEU A CA 1
ATOM 911 C C . LEU A 1 114 ? 30.979 17.430 -42.268 1.00 57.59 114 LEU A C 1
ATOM 913 O O . LEU A 1 114 ? 29.980 16.810 -42.607 1.00 57.59 114 LEU A O 1
ATOM 917 N N . PHE A 1 115 ? 30.934 18.361 -41.310 1.00 58.09 115 PHE A N 1
ATOM 918 C CA . PHE A 1 115 ? 29.706 18.711 -40.576 1.00 58.09 115 PHE A CA 1
ATOM 919 C C . PHE A 1 115 ? 28.903 19.863 -41.210 1.00 58.09 115 PHE A C 1
ATOM 921 O O . PHE A 1 115 ? 28.074 20.487 -40.550 1.00 58.09 115 PHE A O 1
ATOM 928 N N . LYS A 1 116 ? 29.133 20.181 -42.491 1.00 53.78 116 LYS A N 1
ATOM 929 C CA . LYS A 1 116 ? 28.283 21.141 -43.214 1.00 53.78 116 LYS A CA 1
ATOM 930 C C . LYS A 1 116 ? 26.997 20.442 -43.683 1.00 53.78 116 LYS A C 1
ATOM 932 O O . LYS A 1 116 ? 27.072 19.308 -44.151 1.00 53.78 116 LYS A O 1
ATOM 937 N N . PRO A 1 117 ? 25.823 21.087 -43.547 1.00 47.47 117 PRO A N 1
ATOM 938 C CA . PRO A 1 117 ? 24.535 20.425 -43.701 1.00 47.47 117 PRO A CA 1
ATOM 939 C C . PRO A 1 117 ? 24.314 19.934 -45.134 1.00 47.47 117 PRO A C 1
ATOM 941 O O . PRO A 1 117 ? 24.563 20.645 -46.107 1.00 47.47 117 PRO A O 1
ATOM 944 N N . LEU A 1 118 ? 23.829 18.697 -45.212 1.00 53.66 118 LEU A N 1
ATOM 945 C CA . LEU A 1 118 ? 23.520 17.910 -46.401 1.00 53.66 118 LEU A CA 1
ATOM 946 C C . LEU A 1 118 ? 22.389 18.541 -47.227 1.00 53.66 118 LEU A C 1
ATOM 948 O O . LEU A 1 118 ? 21.245 18.097 -47.180 1.00 53.66 118 LEU A O 1
ATOM 952 N N . LEU A 1 119 ? 22.705 19.559 -48.018 1.00 46.53 119 LEU A N 1
ATOM 953 C CA . LEU A 1 119 ? 21.878 19.988 -49.138 1.00 46.53 119 LEU A CA 1
ATOM 954 C C . LEU A 1 119 ? 22.782 20.001 -50.372 1.00 46.53 119 LEU A C 1
ATOM 956 O O . LEU A 1 119 ? 23.833 20.631 -50.355 1.00 46.53 119 LEU A O 1
ATOM 960 N N . PHE A 1 120 ? 22.358 19.299 -51.426 1.00 49.84 120 PHE A N 1
ATOM 961 C CA . PHE A 1 120 ? 23.003 19.190 -52.746 1.00 49.84 120 PHE A CA 1
ATOM 962 C C . PHE A 1 120 ? 24.122 18.136 -52.866 1.00 49.84 120 PHE A C 1
ATOM 964 O O . PHE A 1 120 ? 25.311 18.436 -52.879 1.00 49.84 120 PHE A O 1
ATOM 971 N N . MET A 1 121 ? 23.715 16.876 -53.051 1.00 39.72 121 MET A N 1
ATOM 972 C CA . MET A 1 121 ? 24.570 15.808 -53.582 1.00 39.72 121 MET A CA 1
ATOM 973 C C . MET A 1 121 ? 24.362 15.684 -55.097 1.00 39.72 121 MET A C 1
ATOM 975 O O . MET A 1 121 ? 23.256 15.404 -55.557 1.00 39.72 121 MET A O 1
ATOM 979 N N . LYS A 1 122 ? 25.440 15.853 -55.867 1.00 36.03 122 LYS A N 1
ATOM 980 C CA . LYS A 1 122 ? 25.600 15.329 -57.232 1.00 36.03 122 LYS A CA 1
ATOM 981 C C . LYS A 1 122 ? 26.817 14.392 -57.206 1.00 36.03 122 LYS A C 1
ATOM 983 O O . LYS A 1 122 ? 27.795 14.749 -56.550 1.00 36.03 122 LYS A O 1
ATOM 988 N N . PRO A 1 123 ? 26.787 13.214 -57.855 1.00 43.22 123 PRO A N 1
ATOM 989 C CA . PRO A 1 123 ? 27.878 12.262 -57.742 1.00 43.22 123 PRO A CA 1
ATOM 990 C C . PRO A 1 123 ? 28.931 12.553 -58.810 1.00 43.22 123 PRO A C 1
ATOM 992 O O . PRO A 1 123 ? 28.617 12.584 -59.999 1.00 43.22 123 PRO A O 1
ATOM 995 N N . GLU A 1 124 ? 30.182 12.714 -58.399 1.00 33.47 124 GLU A N 1
ATOM 996 C CA . GLU A 1 124 ? 31.312 12.512 -59.297 1.00 33.47 124 GLU A CA 1
ATOM 997 C C . GLU A 1 124 ? 32.394 11.705 -58.579 1.00 33.47 124 GLU A C 1
ATOM 999 O O . GLU A 1 124 ? 32.626 11.854 -57.379 1.00 33.47 124 GLU A O 1
ATOM 1004 N N . ALA A 1 125 ? 32.941 10.750 -59.323 1.00 44.78 125 ALA A N 1
ATOM 1005 C CA . ALA A 1 125 ? 33.821 9.690 -58.865 1.00 44.78 125 ALA A CA 1
ATOM 1006 C C . ALA A 1 125 ? 35.286 10.150 -58.723 1.00 44.78 125 ALA A C 1
ATOM 1008 O O . ALA A 1 125 ? 35.635 11.254 -59.131 1.00 44.78 125 ALA A O 1
ATOM 1009 N N . MET A 1 126 ? 36.131 9.200 -58.287 1.00 38.59 126 MET A N 1
ATOM 1010 C CA . MET A 1 126 ? 37.612 9.186 -58.251 1.00 38.59 126 MET A CA 1
ATOM 1011 C C . MET A 1 126 ? 38.224 9.626 -56.906 1.00 38.59 126 MET A C 1
ATOM 1013 O O . MET A 1 126 ? 37.772 10.584 -56.302 1.00 38.59 126 MET A O 1
ATOM 1017 N N . ALA A 1 127 ? 39.266 9.003 -56.347 1.00 36.78 127 ALA A N 1
ATOM 1018 C CA . ALA A 1 127 ? 40.121 7.887 -56.748 1.00 36.78 127 ALA A CA 1
ATOM 1019 C C . ALA A 1 127 ? 40.872 7.338 -55.510 1.00 36.78 127 ALA A C 1
ATOM 1021 O O . ALA A 1 127 ? 40.982 7.991 -54.475 1.00 36.78 127 ALA A O 1
ATOM 1022 N N . THR A 1 128 ? 41.394 6.128 -55.693 1.00 44.53 128 THR A N 1
ATOM 1023 C CA . THR A 1 128 ? 42.370 5.337 -54.928 1.00 44.53 128 THR A CA 1
ATOM 1024 C C . THR A 1 128 ? 43.472 6.138 -54.219 1.00 44.53 128 THR A C 1
ATOM 1026 O O . THR A 1 128 ? 44.095 6.970 -54.870 1.00 44.53 128 THR A O 1
ATOM 1029 N N . ALA A 1 129 ? 43.804 5.793 -52.962 1.00 39.28 129 ALA A N 1
ATOM 1030 C CA . ALA A 1 129 ? 45.171 5.447 -52.522 1.00 39.28 129 ALA A CA 1
ATOM 1031 C C . ALA A 1 129 ? 45.259 5.130 -51.006 1.00 39.28 129 ALA A C 1
ATOM 1033 O O . ALA A 1 129 ? 44.617 5.779 -50.187 1.00 39.28 129 ALA A O 1
ATOM 1034 N N . ASN A 1 130 ? 46.170 4.200 -50.689 1.00 39.22 130 ASN A N 1
ATOM 1035 C CA . ASN A 1 130 ? 46.899 3.986 -49.424 1.00 39.22 130 ASN A CA 1
ATOM 1036 C C . ASN A 1 130 ? 46.464 2.804 -48.542 1.00 39.22 130 ASN A C 1
ATOM 1038 O O . ASN A 1 130 ? 45.350 2.692 -48.047 1.00 39.22 130 ASN A O 1
ATOM 1042 N N . ASN A 1 131 ? 47.435 1.904 -48.391 1.00 49.22 131 ASN A N 1
ATOM 1043 C CA . ASN A 1 131 ? 47.370 0.562 -47.846 1.00 49.22 131 ASN A CA 1
ATOM 1044 C C . ASN A 1 131 ? 47.773 0.600 -46.364 1.00 49.22 131 ASN A C 1
ATOM 1046 O O . ASN A 1 131 ? 48.929 0.364 -46.022 1.00 49.22 131 ASN A O 1
ATOM 1050 N N . THR A 1 132 ? 46.809 0.898 -45.501 1.00 50.41 132 THR A N 1
ATOM 1051 C CA . THR A 1 132 ? 46.870 0.573 -44.073 1.00 50.41 132 THR A CA 1
ATOM 1052 C C . THR A 1 132 ? 45.637 -0.280 -43.822 1.00 50.41 132 THR A C 1
ATOM 1054 O O . THR A 1 132 ? 44.532 0.147 -44.150 1.00 50.41 132 THR A O 1
ATOM 1057 N N . ARG A 1 133 ? 45.803 -1.522 -43.348 1.00 57.66 133 ARG A N 1
ATOM 1058 C CA . ARG A 1 133 ? 44.681 -2.435 -43.065 1.00 57.66 133 ARG A CA 1
ATOM 1059 C C . ARG A 1 133 ? 43.880 -1.908 -41.873 1.00 57.66 133 ARG A C 1
ATOM 1061 O O . ARG A 1 133 ? 44.021 -2.404 -40.762 1.00 57.66 133 ARG A O 1
ATOM 1068 N N . ILE A 1 134 ? 43.054 -0.901 -42.116 1.00 60.03 134 ILE A N 1
ATOM 1069 C CA . ILE A 1 134 ? 41.971 -0.521 -41.222 1.00 60.03 134 ILE A CA 1
ATOM 1070 C C . ILE A 1 134 ? 40.945 -1.659 -41.336 1.00 60.03 134 ILE A C 1
ATOM 1072 O O . ILE A 1 134 ? 40.563 -2.007 -42.462 1.00 60.03 134 ILE A O 1
ATOM 1076 N N . PRO A 1 135 ? 40.555 -2.316 -40.230 1.00 64.94 135 PRO A N 1
ATOM 1077 C CA . PRO A 1 135 ? 39.504 -3.322 -40.280 1.00 64.94 135 PRO A CA 1
ATOM 1078 C C . PRO A 1 135 ? 38.231 -2.703 -40.885 1.00 64.94 135 PRO A C 1
ATOM 1080 O O . PRO A 1 135 ? 37.948 -1.528 -40.641 1.00 64.94 135 PRO A O 1
ATOM 1083 N N . PRO A 1 136 ? 37.475 -3.452 -41.708 1.00 72.62 136 PRO A N 1
ATOM 1084 C CA . PRO A 1 136 ? 36.262 -2.931 -42.324 1.00 72.62 136 PRO A CA 1
ATOM 1085 C C . PRO A 1 136 ? 35.289 -2.459 -41.238 1.00 72.62 136 PRO A C 1
ATOM 1087 O O . PRO A 1 136 ? 35.041 -3.172 -40.267 1.00 72.62 136 PRO A O 1
ATOM 1090 N N . PHE A 1 137 ? 34.759 -1.245 -41.400 1.00 74.50 137 PHE A N 1
ATOM 1091 C CA . PHE A 1 137 ? 33.804 -0.664 -40.461 1.00 74.50 137 PHE A CA 1
ATOM 1092 C C . PHE A 1 137 ? 32.553 -1.541 -40.358 1.00 74.50 137 PHE A C 1
ATOM 1094 O O . PHE A 1 137 ? 31.859 -1.760 -41.352 1.00 74.50 137 PHE A O 1
ATOM 1101 N N . GLU A 1 138 ? 32.244 -1.992 -39.144 1.00 75.31 138 GLU A N 1
ATOM 1102 C CA . GLU A 1 138 ? 30.978 -2.647 -38.839 1.00 75.31 138 GLU A CA 1
ATOM 1103 C C . GLU A 1 138 ? 30.037 -1.642 -38.153 1.00 75.31 138 GLU A C 1
ATOM 1105 O O . GLU A 1 138 ? 30.358 -1.140 -37.061 1.00 75.31 138 GLU A O 1
ATOM 1110 N N . PRO A 1 139 ? 28.880 -1.318 -38.761 1.00 74.00 139 PRO A N 1
ATOM 1111 C CA . PRO A 1 139 ? 27.935 -0.379 -38.176 1.00 74.00 139 PRO A CA 1
ATOM 1112 C C . PRO A 1 139 ? 27.409 -0.902 -36.830 1.00 74.00 139 PRO A C 1
ATOM 1114 O O . PRO A 1 139 ? 27.146 -2.097 -36.690 1.00 74.00 139 PRO A O 1
ATOM 1117 N N . PRO A 1 140 ? 27.262 -0.040 -35.806 1.00 74.81 140 PRO A N 1
ATOM 1118 C CA . PRO A 1 140 ? 26.634 -0.445 -34.555 1.00 74.81 140 PRO A CA 1
ATOM 1119 C C . PRO A 1 140 ? 25.173 -0.848 -34.797 1.00 74.81 140 PRO A C 1
ATOM 1121 O O . PRO A 1 140 ? 24.457 -0.226 -35.584 1.00 74.81 140 PRO A O 1
ATOM 1124 N N . LYS A 1 141 ? 24.729 -1.902 -34.108 1.00 78.56 141 LYS A N 1
ATOM 1125 C CA . LYS A 1 141 ? 23.349 -2.386 -34.180 1.00 78.56 141 LYS A CA 1
ATOM 1126 C C . LYS A 1 141 ? 22.436 -1.454 -33.386 1.00 78.56 141 LYS A C 1
ATOM 1128 O O . LYS A 1 141 ? 22.243 -1.652 -32.189 1.00 78.56 141 LYS A O 1
ATOM 1133 N N . ILE A 1 142 ? 21.877 -0.463 -34.068 1.00 79.31 142 ILE A N 1
ATOM 1134 C CA . ILE A 1 142 ? 20.935 0.490 -33.478 1.00 79.31 142 ILE A CA 1
ATOM 1135 C C . ILE A 1 142 ? 19.586 -0.164 -33.160 1.00 79.31 142 ILE A C 1
ATOM 1137 O O . ILE A 1 142 ? 19.155 -1.119 -33.814 1.00 79.31 142 ILE A O 1
ATOM 1141 N N . PHE A 1 143 ? 18.925 0.350 -32.131 1.00 79.12 143 PHE A N 1
ATOM 1142 C CA . PHE A 1 143 ? 17.581 -0.045 -31.752 1.00 79.12 143 PHE A CA 1
ATOM 1143 C C . PHE A 1 143 ? 16.546 0.379 -32.801 1.00 79.12 143 PHE A C 1
ATOM 1145 O O . PHE A 1 143 ? 16.651 1.419 -33.449 1.00 79.12 143 PHE A O 1
ATOM 1152 N N . GLU A 1 144 ? 15.484 -0.416 -32.914 1.00 83.38 144 GLU A N 1
ATOM 1153 C CA . GLU A 1 144 ? 14.298 -0.067 -33.689 1.00 83.38 144 GLU A CA 1
ATOM 1154 C C . GLU A 1 144 ? 13.140 0.201 -32.731 1.00 83.38 144 GLU A C 1
ATOM 1156 O O . GLU A 1 144 ? 12.705 -0.696 -32.009 1.00 83.38 144 GLU A O 1
ATOM 1161 N N . THR A 1 145 ? 12.594 1.418 -32.739 1.00 80.19 145 THR A N 1
ATOM 1162 C CA . THR A 1 145 ? 11.488 1.821 -31.849 1.00 80.19 145 THR A CA 1
ATOM 1163 C C . THR A 1 145 ? 10.264 0.907 -31.974 1.00 80.19 145 THR A C 1
ATOM 1165 O O . THR A 1 145 ? 9.585 0.640 -30.985 1.00 80.19 145 THR A O 1
ATOM 1168 N N . LYS A 1 146 ? 10.015 0.361 -33.172 1.00 82.12 146 LYS A N 1
ATOM 1169 C CA . LYS A 1 146 ? 8.907 -0.569 -33.449 1.00 82.12 146 LYS A CA 1
ATOM 1170 C C . LYS A 1 146 ? 9.002 -1.879 -32.659 1.00 82.12 146 LYS A C 1
ATOM 1172 O O . LYS A 1 146 ? 7.972 -2.482 -32.380 1.00 82.12 146 LYS A O 1
ATOM 1177 N N . SER A 1 147 ? 10.210 -2.289 -32.273 1.00 80.38 147 SER A N 1
ATOM 1178 C CA . SER A 1 147 ? 10.453 -3.495 -31.471 1.00 80.38 147 SER A CA 1
ATOM 1179 C C . SER A 1 147 ? 10.095 -3.311 -29.993 1.00 80.38 147 SER A C 1
ATOM 1181 O O . SER A 1 147 ? 9.908 -4.296 -29.288 1.00 80.38 147 SER A O 1
ATOM 1183 N N . TYR A 1 148 ? 9.982 -2.062 -29.530 1.00 76.69 148 TYR A N 1
ATOM 1184 C CA . TYR A 1 148 ? 9.652 -1.712 -28.143 1.00 76.69 148 TYR A CA 1
ATOM 1185 C C . TYR A 1 148 ? 8.224 -1.157 -28.008 1.00 76.69 148 TYR A C 1
ATOM 1187 O O . TYR A 1 148 ? 7.562 -1.383 -26.995 1.00 76.69 148 TYR A O 1
ATOM 1195 N N . PHE A 1 149 ? 7.719 -0.498 -29.056 1.00 82.81 149 PHE A N 1
ATOM 1196 C CA . PHE A 1 149 ? 6.364 0.050 -29.136 1.00 82.81 149 PHE A CA 1
ATOM 1197 C C . PHE A 1 149 ? 5.682 -0.404 -30.438 1.00 82.81 149 PHE A C 1
ATOM 1199 O O . PHE A 1 149 ? 5.671 0.343 -31.423 1.00 82.81 149 PHE A O 1
ATOM 1206 N N . PRO A 1 150 ? 5.128 -1.630 -30.490 1.00 78.00 150 PRO A N 1
ATOM 1207 C CA . PRO A 1 150 ? 4.378 -2.083 -31.654 1.00 78.00 150 PRO A CA 1
ATOM 1208 C C . PRO A 1 150 ? 3.151 -1.186 -31.859 1.00 78.00 150 PRO A C 1
ATOM 1210 O O . PRO A 1 150 ? 2.444 -0.853 -30.907 1.00 78.00 150 PRO A O 1
ATOM 1213 N N . SER A 1 151 ? 2.904 -0.769 -33.102 1.00 68.75 151 SER A N 1
ATOM 1214 C CA . SER A 1 151 ? 1.735 0.038 -33.452 1.00 68.75 151 SER A CA 1
ATOM 1215 C C . SER A 1 151 ? 0.466 -0.750 -33.128 1.00 68.75 151 SER A C 1
ATOM 1217 O O . SER A 1 151 ? 0.183 -1.758 -33.770 1.00 68.75 151 SER A O 1
ATOM 1219 N N . SER A 1 152 ? -0.276 -0.309 -32.115 1.00 65.00 152 SER A N 1
ATOM 1220 C CA . SER A 1 152 ? -1.567 -0.887 -31.749 1.00 65.00 152 SER A CA 1
ATOM 1221 C C . SER A 1 152 ? -2.566 -0.660 -32.882 1.00 65.00 152 SER A C 1
ATOM 1223 O O . SER A 1 152 ? -3.163 0.406 -32.978 1.00 65.00 152 SER A O 1
ATOM 1225 N N . ASN A 1 153 ? -2.718 -1.653 -33.751 1.00 52.00 153 ASN A N 1
ATOM 1226 C CA . ASN A 1 153 ? -3.796 -1.743 -34.731 1.00 52.00 153 ASN A CA 1
ATOM 1227 C C . ASN A 1 153 ? -4.398 -3.152 -34.625 1.00 52.00 153 ASN A C 1
ATOM 1229 O O . ASN A 1 153 ? -4.251 -3.980 -35.519 1.00 52.00 153 ASN A O 1
ATOM 1233 N N . ALA A 1 154 ? -4.977 -3.459 -33.463 1.00 51.09 154 ALA A N 1
ATOM 1234 C CA . ALA A 1 154 ? -5.681 -4.714 -33.215 1.00 51.09 154 ALA A CA 1
ATOM 1235 C C . ALA A 1 154 ? -6.712 -4.568 -32.083 1.00 51.09 154 ALA A C 1
ATOM 1237 O O . ALA A 1 154 ? -6.740 -5.380 -31.172 1.00 51.09 154 ALA A O 1
ATOM 1238 N N . GLU A 1 155 ? -7.559 -3.544 -32.151 1.00 52.00 155 GLU A N 1
ATOM 1239 C CA . GLU A 1 155 ? -8.886 -3.559 -31.526 1.00 52.00 155 GLU A CA 1
ATOM 1240 C C . GLU A 1 155 ? -9.836 -2.841 -32.486 1.00 52.00 155 GLU A C 1
ATOM 1242 O O . GLU A 1 155 ? -9.810 -1.619 -32.565 1.00 52.00 155 GLU A O 1
ATOM 1247 N N . ASP A 1 156 ? -10.541 -3.613 -33.317 1.00 49.66 156 ASP A N 1
ATOM 1248 C CA . ASP A 1 156 ? -11.962 -3.434 -33.660 1.00 49.66 156 ASP A CA 1
ATOM 1249 C C . ASP A 1 156 ? -12.311 -4.382 -34.822 1.00 49.66 156 ASP A C 1
ATOM 1251 O O . ASP A 1 156 ? -11.926 -4.143 -35.971 1.00 49.66 156 ASP A O 1
ATOM 1255 N N . LYS A 1 157 ? -12.937 -5.517 -34.487 1.00 45.59 157 LYS A N 1
ATOM 1256 C CA . LYS A 1 157 ? -13.830 -6.341 -35.327 1.00 45.59 157 LYS A CA 1
ATOM 1257 C C . LYS A 1 157 ? -14.197 -7.622 -34.579 1.00 45.59 157 LYS A C 1
ATOM 1259 O O . LYS A 1 157 ? -13.616 -8.679 -34.809 1.00 45.59 157 LYS A O 1
ATOM 1264 N N . THR A 1 158 ? -15.202 -7.508 -33.723 1.00 37.62 158 THR A N 1
ATOM 1265 C CA . THR A 1 158 ? -16.162 -8.594 -33.489 1.00 37.62 158 THR A CA 1
ATOM 1266 C C . THR A 1 158 ? -17.485 -7.949 -33.102 1.00 37.62 158 THR A C 1
ATOM 1268 O O . THR A 1 158 ? -17.706 -7.619 -31.940 1.00 37.62 158 THR A O 1
ATOM 1271 N N . GLU A 1 159 ? -18.297 -7.703 -34.129 1.00 37.47 159 GLU A N 1
ATOM 1272 C CA . GLU A 1 159 ? -19.759 -7.774 -34.058 1.00 37.47 159 GLU A CA 1
ATOM 1273 C C . GLU A 1 159 ? -20.163 -9.229 -34.335 1.00 37.47 159 GLU A C 1
ATOM 1275 O O . GLU A 1 159 ? -19.498 -9.855 -35.201 1.00 37.47 159 GLU A O 1
#

Sequence (159 aa):
MENEDFAKNLAQSYSNYLKVDISKDVASVEEIIDDTLTRLEELESSLSIQEDDCPNVIQKLQNHKDNLMVLCEKVHKLETFVNRVEHDVNQMEAKVIAAEYDIKDNSEGKLKNLFKPLLFMKPEAMATANNTRIPPFEPPKIFETKSYFPSSNAEDKTE

Foldseek 3Di:
DVVVVVVVVVVVVVVVVVPDDCVVVVVVVVVVVVVVVVVVVVVVVVVVVCVVVVVVVVVVCVVCVVVVVVVVVVVVLVVVVVVQQVVLVVVVVVVVVVVVVVCVVPDPDDDPPPPDDDDDDDDDDDDDDDDDCDDPDDDGDHDDVCVSPPPPPPDDDDD

InterPro domains:
  IPR024857 Cappuccino [PTHR16230] (8-156)

Radius of gyration: 47.34 Å; chains: 1; bounding box: 71×32×145 Å

pLDDT: mean 77.85, std 18.33, range [33.47, 98.19]

Secondary structure (DSSP, 8-state):
-HHHHHHHHHHHHHHHHH----HHHHHHHHHHHHHHHHHHHHHHHHHHHHHHHHHHHHHHHHHHHHHHHHHHHHHHHHHHHHHHHHHHHHHHHHHHHHHHHHHHTT-TT-GGGTTS-----------------PPPPPPP----GGGTS----------